Protein AF-A0A4Y2PRI9-F1 (afdb_monomer_lite)

Organism: Araneus ventricosus (NCBI:txid182803)

Secondary structure (DSSP, 8-state):
---HHHHHHHHHHHHHHHHHH-HHHHTS-EEE-----HHHHSHHHHHHHGGGTEEEPP-SS--TTT-HIIIIIHHHT-

InterPro domains:
  IPR036397 Ribonuclease H superfamily [G3DSA:3.30.420.10] (1-78)
  IPR052709 Transposase-Methyltransferase Hybrid [PTHR46060] (1-76)

Sequence (78 aa):
TINAERYCGTLTKLKSAIRHKRPGLLSREVLFLDDNARPNTARDAKERILPLRWERLDDPGYRPDLAPSDFNYFPASK

Radius of gyration: 13.29 Å; chains: 1; bounding box: 29×26×34 Å

Foldseek 3Di:
DQALVNVLVVVVVVLVVCCVPPVVCLVDAAEDEDACDPSCVPPSNVVSVVVSNHHYDDDPHGDLVPDCCRPPNVVVVD

pLDDT: mean 79.92, std 10.37, range [57.22, 95.19]

Structure (mmCIF, N/CA/C/O backbone):
data_AF-A0A4Y2PRI9-F1
#
_entry.id   AF-A0A4Y2PRI9-F1
#
loop_
_atom_site.group_PDB
_atom_site.id
_atom_site.type_symbol
_atom_site.label_atom_id
_atom_site.label_alt_id
_atom_site.label_comp_id
_atom_site.label_asym_id
_atom_site.label_entity_id
_atom_site.label_seq_id
_atom_site.pdbx_PDB_ins_code
_atom_site.Cartn_x
_atom_site.Cartn_y
_atom_site.Cartn_z
_atom_site.occupancy
_atom_site.B_iso_or_equiv
_atom_site.auth_seq_id
_atom_site.auth_comp_id
_atom_site.auth_asym_id
_atom_site.auth_atom_id
_atom_site.pdbx_PDB_model_num
ATOM 1 N N . THR A 1 1 ? 3.320 6.745 -16.921 1.00 73.00 1 THR A N 1
ATOM 2 C CA . THR A 1 1 ? 4.093 5.972 -15.925 1.00 73.00 1 THR A CA 1
ATOM 3 C C . THR A 1 1 ? 3.795 6.484 -14.528 1.00 73.00 1 THR A C 1
ATOM 5 O O . THR A 1 1 ? 3.758 7.697 -14.343 1.00 73.00 1 THR A O 1
ATOM 8 N N . ILE A 1 2 ? 3.512 5.601 -13.566 1.00 80.69 2 ILE A N 1
ATOM 9 C CA . ILE A 1 2 ? 3.367 5.955 -12.142 1.00 80.69 2 ILE A CA 1
ATOM 10 C C . ILE A 1 2 ? 4.768 5.900 -11.516 1.00 80.69 2 ILE A C 1
ATOM 12 O O . ILE A 1 2 ? 5.445 4.884 -11.636 1.00 80.69 2 ILE A O 1
ATOM 16 N N . ASN A 1 3 ? 5.218 6.990 -10.895 1.00 83.75 3 ASN A N 1
ATOM 17 C CA . ASN A 1 3 ? 6.450 7.021 -10.101 1.00 83.75 3 ASN A CA 1
ATOM 18 C C . ASN A 1 3 ? 6.122 6.866 -8.602 1.00 83.75 3 ASN A C 1
ATOM 20 O O . ASN A 1 3 ? 4.950 6.888 -8.217 1.00 83.75 3 ASN A 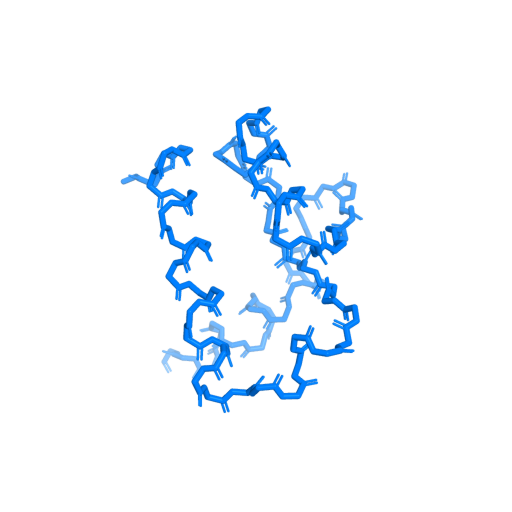O 1
ATOM 24 N N . ALA A 1 4 ? 7.147 6.724 -7.759 1.00 79.62 4 ALA A N 1
ATOM 25 C CA . ALA A 1 4 ? 6.970 6.519 -6.319 1.00 79.62 4 ALA A CA 1
ATOM 26 C C . ALA A 1 4 ? 6.170 7.655 -5.650 1.00 79.62 4 ALA A C 1
ATOM 28 O O . ALA A 1 4 ? 5.252 7.393 -4.876 1.00 79.62 4 ALA A O 1
ATOM 29 N N . GLU A 1 5 ? 6.441 8.916 -5.998 1.00 82.75 5 GLU A N 1
ATOM 30 C CA . GLU A 1 5 ? 5.723 10.075 -5.449 1.00 82.75 5 GLU A CA 1
ATOM 31 C C . GLU A 1 5 ? 4.219 10.025 -5.765 1.00 82.75 5 GLU A C 1
ATOM 33 O O . GLU A 1 5 ? 3.371 10.164 -4.876 1.00 82.75 5 GLU A O 1
ATOM 38 N N . ARG A 1 6 ? 3.870 9.763 -7.029 1.00 85.69 6 ARG A N 1
ATOM 39 C CA . ARG A 1 6 ? 2.476 9.669 -7.472 1.00 85.69 6 ARG A CA 1
ATOM 40 C C . ARG A 1 6 ? 1.771 8.452 -6.878 1.00 85.69 6 ARG A C 1
ATOM 42 O O . ARG A 1 6 ? 0.587 8.545 -6.543 1.00 85.69 6 ARG A O 1
ATOM 49 N N . TYR A 1 7 ? 2.485 7.338 -6.714 1.00 84.12 7 TYR A N 1
ATOM 50 C CA . TYR A 1 7 ? 1.977 6.161 -6.012 1.00 84.12 7 TYR A CA 1
ATOM 51 C C . TYR A 1 7 ? 1.618 6.504 -4.561 1.00 84.12 7 TYR A C 1
ATOM 53 O O . TYR A 1 7 ? 0.484 6.299 -4.130 1.00 84.12 7 TYR A O 1
ATOM 61 N N . CYS A 1 8 ? 2.518 7.178 -3.847 1.00 81.81 8 CYS A N 1
ATOM 62 C CA . CYS A 1 8 ? 2.284 7.614 -2.474 1.00 81.81 8 CYS A CA 1
ATOM 63 C C . CYS A 1 8 ? 1.096 8.577 -2.348 1.00 81.81 8 CYS A C 1
ATOM 65 O O . CYS A 1 8 ? 0.260 8.429 -1.457 1.00 81.81 8 CYS A O 1
ATOM 67 N N . GLY A 1 9 ? 0.973 9.537 -3.270 1.00 86.62 9 GLY A N 1
ATOM 68 C CA . GLY A 1 9 ? -0.196 10.418 -3.334 1.00 86.62 9 GLY A CA 1
ATOM 69 C C . GLY A 1 9 ? -1.509 9.650 -3.539 1.00 86.62 9 GLY A C 1
ATOM 70 O O . GLY A 1 9 ? -2.550 10.043 -3.009 1.00 86.62 9 GLY A O 1
ATOM 71 N N . THR A 1 10 ? -1.463 8.530 -4.263 1.00 88.88 10 THR A N 1
ATOM 72 C CA . THR A 1 10 ? -2.615 7.640 -4.469 1.00 88.88 10 THR A CA 1
ATOM 73 C C . THR A 1 10 ? -2.985 6.898 -3.183 1.00 88.88 10 THR A C 1
ATOM 75 O O . THR A 1 10 ? -4.163 6.879 -2.827 1.00 88.88 10 THR A O 1
ATOM 78 N N . LEU A 1 11 ? -2.008 6.386 -2.427 1.00 88.19 11 LEU A N 1
ATOM 79 C CA . LEU A 1 11 ? -2.250 5.725 -1.136 1.00 88.19 11 LEU A CA 1
ATOM 80 C C . LEU A 1 11 ? -2.879 6.671 -0.099 1.00 88.19 11 LEU A C 1
ATOM 82 O O . LEU A 1 11 ? -3.831 6.299 0.590 1.00 88.19 11 LEU A O 1
ATOM 86 N N . THR A 1 12 ? -2.431 7.929 -0.036 1.00 88.56 12 THR A N 1
ATOM 87 C CA . THR A 1 12 ? -3.041 8.944 0.843 1.00 88.56 12 THR A CA 1
ATOM 88 C C . THR A 1 12 ? -4.510 9.186 0.490 1.00 88.56 12 THR A C 1
ATOM 90 O O . THR A 1 12 ? -5.377 9.224 1.370 1.00 88.56 12 THR A O 1
ATOM 93 N N . LYS A 1 13 ? -4.818 9.308 -0.808 1.00 92.56 13 LYS A N 1
ATOM 94 C CA . LYS A 1 13 ? -6.201 9.455 -1.287 1.00 92.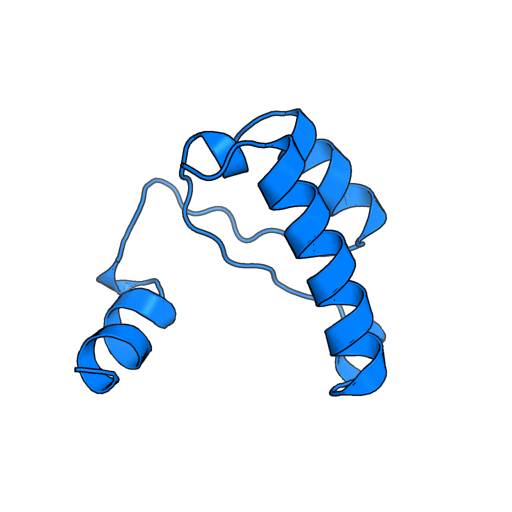56 13 LYS A CA 1
ATOM 95 C C . LYS A 1 13 ? -7.033 8.211 -0.979 1.00 92.56 13 LYS A C 1
ATOM 97 O O . LYS A 1 13 ? -8.175 8.351 -0.542 1.00 92.56 13 LYS A O 1
ATOM 102 N N . LEU A 1 14 ? -6.458 7.017 -1.137 1.00 92.12 14 LEU A N 1
ATOM 103 C CA . LEU A 1 14 ? -7.108 5.751 -0.806 1.00 92.12 14 LEU A CA 1
ATOM 104 C C . LEU A 1 14 ? -7.480 5.684 0.679 1.00 92.12 14 LEU A C 1
ATOM 106 O O . LEU A 1 14 ? -8.627 5.375 0.994 1.00 92.12 14 LEU A O 1
ATOM 110 N N . LYS A 1 15 ? -6.575 6.053 1.596 1.00 89.88 15 LYS A N 1
ATOM 111 C CA . LYS A 1 15 ? -6.878 6.094 3.038 1.00 89.88 15 LYS A CA 1
ATOM 112 C C . LYS A 1 15 ? -8.042 7.037 3.352 1.00 89.88 15 LYS A C 1
ATOM 114 O O . LYS A 1 15 ? -8.932 6.672 4.120 1.00 89.88 15 LYS A O 1
ATOM 119 N N . SER A 1 16 ? -8.080 8.214 2.722 1.00 92.31 16 SER A N 1
ATOM 120 C CA . SER A 1 16 ? -9.211 9.141 2.859 1.00 92.31 16 SER A CA 1
ATOM 121 C C . SER A 1 16 ? -10.516 8.524 2.338 1.00 92.31 16 SER A C 1
ATOM 123 O O . SER A 1 16 ? -11.531 8.533 3.032 1.00 92.31 16 SER A O 1
ATOM 125 N N . ALA A 1 17 ? -10.488 7.906 1.155 1.00 94.75 17 ALA A N 1
ATOM 126 C CA . ALA A 1 17 ? -11.659 7.257 0.574 1.00 94.75 17 ALA A CA 1
ATOM 127 C C . ALA A 1 17 ? -12.178 6.096 1.439 1.00 94.75 17 ALA A C 1
ATOM 129 O O . ALA A 1 17 ? -13.388 5.970 1.616 1.00 94.75 17 ALA A O 1
ATOM 130 N N . ILE A 1 18 ? -11.287 5.284 2.020 1.00 92.19 18 ILE A N 1
ATOM 131 C CA . ILE A 1 18 ? -11.661 4.222 2.962 1.00 92.19 18 ILE A CA 1
ATOM 132 C C . ILE A 1 18 ? -12.326 4.827 4.198 1.00 92.19 18 ILE A C 1
ATOM 134 O O . ILE A 1 18 ? -13.382 4.348 4.593 1.00 92.19 18 ILE A O 1
ATOM 138 N N . ARG A 1 19 ? -11.782 5.907 4.771 1.00 91.38 19 ARG A N 1
ATOM 139 C CA . ARG A 1 19 ? -12.389 6.576 5.933 1.00 91.38 19 ARG A CA 1
ATOM 140 C C . ARG A 1 19 ? -13.842 6.984 5.679 1.00 91.38 19 ARG A C 1
ATOM 142 O O . ARG A 1 19 ? -14.666 6.855 6.574 1.00 91.38 19 ARG A O 1
ATOM 149 N N . HIS A 1 20 ? -14.154 7.448 4.470 1.00 94.00 20 HIS A N 1
ATOM 150 C CA . HIS A 1 20 ? -15.508 7.871 4.109 1.00 94.00 20 HIS A CA 1
ATOM 151 C C . HIS A 1 20 ? -16.424 6.708 3.706 1.00 94.00 20 HIS A C 1
ATOM 153 O O . HIS A 1 20 ? -17.584 6.687 4.099 1.00 94.00 20 HIS A O 1
ATOM 159 N N . LYS A 1 21 ? -15.927 5.746 2.919 1.00 95.19 21 LYS A N 1
ATOM 160 C CA . LYS A 1 21 ? -16.755 4.672 2.341 1.00 95.19 21 LYS A CA 1
ATOM 161 C C . LYS A 1 21 ? -16.825 3.413 3.205 1.00 95.19 21 LYS A C 1
ATOM 163 O O . LYS A 1 21 ? -17.778 2.652 3.097 1.00 95.19 21 LYS A O 1
ATOM 168 N N . ARG A 1 22 ? -15.788 3.150 4.002 1.00 92.50 22 ARG A N 1
ATOM 169 C CA . ARG A 1 22 ? -15.605 1.937 4.816 1.00 92.50 22 ARG A CA 1
ATOM 170 C C . ARG A 1 22 ? -14.906 2.270 6.146 1.00 92.50 22 ARG A C 1
ATOM 172 O O . ARG A 1 22 ? -13.817 1.755 6.401 1.00 92.50 22 ARG A O 1
ATOM 179 N N . PRO A 1 23 ? -15.503 3.116 7.008 1.00 87.00 23 PRO A N 1
ATOM 180 C CA . PRO A 1 23 ? -14.859 3.581 8.241 1.00 87.00 23 PRO A CA 1
ATOM 181 C C . PRO A 1 23 ? -14.418 2.436 9.168 1.00 87.00 23 PRO A C 1
ATOM 183 O O . PRO A 1 23 ? -13.328 2.498 9.731 1.00 87.00 23 PRO A O 1
ATOM 186 N N . GLY A 1 24 ? -15.199 1.351 9.254 1.00 89.81 24 GLY A N 1
ATOM 187 C CA . GLY A 1 24 ? -14.868 0.170 10.066 1.00 89.81 24 GLY A CA 1
ATOM 188 C C . GLY A 1 24 ? -13.675 -0.657 9.564 1.00 89.81 24 GLY A C 1
ATOM 189 O O . GLY A 1 24 ? -13.205 -1.543 10.272 1.00 89.81 24 GLY A O 1
ATOM 190 N N . LEU A 1 25 ? -13.164 -0.382 8.358 1.00 88.25 25 LEU A N 1
ATOM 191 C CA . LEU A 1 25 ? -11.953 -1.030 7.854 1.00 88.25 25 LEU A CA 1
ATOM 192 C C . LEU A 1 25 ? -10.696 -0.454 8.517 1.00 88.25 25 LEU A C 1
ATOM 194 O O . LEU A 1 25 ? -9.749 -1.188 8.744 1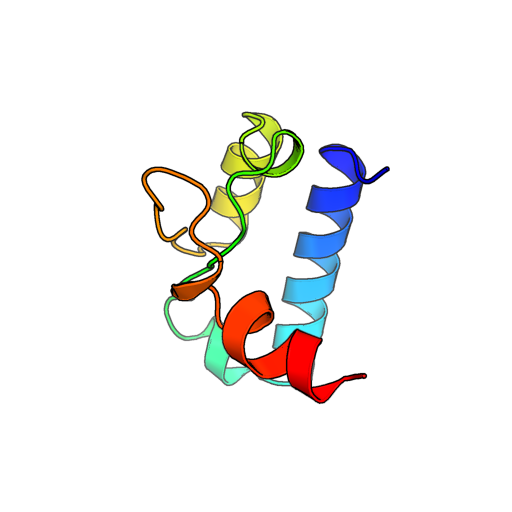.00 88.25 25 LEU A O 1
ATOM 198 N N . LEU A 1 26 ? -10.697 0.841 8.861 1.00 84.94 26 LEU A N 1
ATOM 199 C CA . LEU A 1 26 ? -9.549 1.501 9.500 1.00 84.94 26 LEU A CA 1
ATOM 200 C C . LEU A 1 26 ? -9.450 1.230 11.003 1.00 84.94 26 LEU A C 1
ATOM 202 O O . LEU A 1 26 ? -8.405 1.487 11.591 1.00 84.94 26 LEU A O 1
ATOM 206 N N . SER A 1 27 ? -10.525 0.747 11.630 1.00 84.69 27 SER A N 1
ATOM 207 C CA . SER A 1 27 ? -10.489 0.275 13.018 1.00 84.69 27 SER A CA 1
ATOM 208 C C . SER A 1 27 ? -9.945 -1.151 13.139 1.00 84.69 27 SER A C 1
ATOM 210 O O . SER A 1 27 ? -9.804 -1.653 14.249 1.00 84.69 27 SER A O 1
ATOM 212 N N . ARG A 1 28 ? -9.684 -1.819 12.010 1.00 82.81 28 ARG A N 1
ATOM 213 C CA . ARG A 1 28 ? -9.049 -3.135 11.925 1.00 82.81 28 ARG A CA 1
ATOM 214 C C . ARG A 1 28 ? -7.677 -2.982 11.275 1.00 82.81 28 ARG A C 1
ATOM 216 O O . ARG A 1 28 ? -7.399 -1.978 10.620 1.00 82.81 28 ARG A O 1
ATOM 223 N N . GLU A 1 29 ? -6.832 -3.985 11.450 1.00 84.44 29 GLU A N 1
ATOM 224 C CA . GLU A 1 29 ? -5.591 -4.085 10.692 1.00 84.44 29 GLU A CA 1
ATOM 225 C C . GLU A 1 29 ? -5.910 -4.270 9.204 1.00 84.44 29 GLU A C 1
ATOM 227 O O . GLU A 1 29 ? -6.782 -5.059 8.827 1.00 84.44 29 GLU A O 1
ATOM 232 N N . VAL A 1 30 ? -5.256 -3.477 8.357 1.00 87.38 30 VAL A N 1
ATOM 233 C CA . VAL A 1 30 ? -5.461 -3.513 6.908 1.00 87.38 30 VAL A CA 1
ATOM 234 C C . VAL A 1 30 ? -4.302 -4.274 6.294 1.00 87.38 30 VAL A C 1
ATOM 236 O O . VAL A 1 30 ? -3.185 -3.761 6.272 1.00 87.38 30 VAL A O 1
ATOM 239 N N . LEU A 1 31 ? -4.600 -5.453 5.752 1.00 87.81 31 LEU A N 1
ATOM 240 C CA . LEU A 1 31 ? -3.693 -6.181 4.872 1.00 87.81 31 LEU A CA 1
ATOM 241 C C . LEU A 1 31 ? -3.736 -5.537 3.483 1.00 87.81 31 LEU A C 1
ATOM 243 O O . LEU A 1 31 ? -4.780 -5.511 2.824 1.00 87.81 31 LEU A O 1
ATOM 247 N N . PHE A 1 32 ? -2.612 -4.977 3.060 1.00 86.62 32 PHE A N 1
ATOM 248 C CA . PHE A 1 32 ? -2.451 -4.296 1.787 1.00 86.62 32 PHE A CA 1
ATOM 249 C C . PHE A 1 32 ? -1.649 -5.172 0.825 1.00 86.62 32 PHE A C 1
ATOM 251 O O . PHE A 1 32 ? -0.479 -5.466 1.066 1.00 86.62 32 PHE A O 1
ATOM 258 N N . LEU A 1 33 ? -2.296 -5.573 -0.268 1.00 84.69 33 LEU A N 1
ATOM 259 C CA . LEU A 1 33 ? -1.687 -6.318 -1.363 1.00 84.69 33 LEU A CA 1
ATOM 260 C C . LEU A 1 33 ? -1.505 -5.377 -2.555 1.00 84.69 33 LEU A C 1
ATOM 262 O O . LEU A 1 33 ? -2.478 -4.805 -3.054 1.00 84.69 33 LEU A O 1
ATOM 266 N N . ASP A 1 34 ? -0.269 -5.233 -3.008 1.00 81.88 34 ASP A N 1
ATOM 267 C CA . ASP A 1 34 ? 0.090 -4.573 -4.257 1.00 81.88 34 ASP A CA 1
ATOM 268 C C . ASP A 1 34 ? 1.031 -5.465 -5.0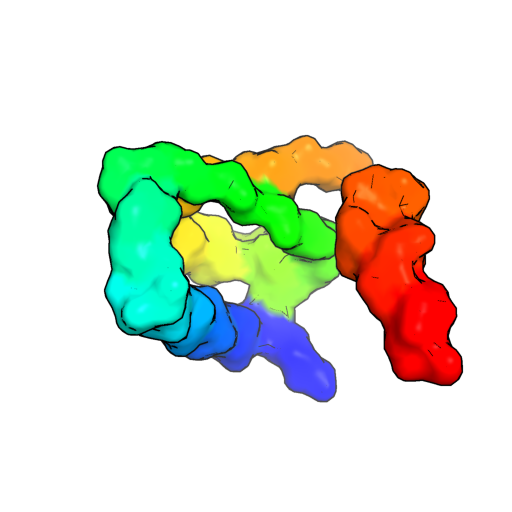69 1.00 81.88 34 ASP A C 1
ATOM 270 O O . ASP A 1 34 ? 1.610 -6.421 -4.553 1.00 81.88 34 ASP A O 1
ATOM 274 N N . ASP A 1 35 ? 1.170 -5.173 -6.362 1.00 74.62 35 ASP A N 1
ATOM 275 C CA . ASP A 1 35 ? 2.219 -5.812 -7.143 1.00 74.62 35 ASP A CA 1
ATOM 276 C C . ASP A 1 35 ? 3.596 -5.314 -6.664 1.00 74.62 35 ASP A C 1
ATOM 278 O O . ASP A 1 35 ? 3.775 -4.180 -6.205 1.00 74.62 35 ASP A O 1
ATOM 282 N N . ASN A 1 36 ? 4.617 -6.159 -6.768 1.00 69.31 36 ASN A N 1
ATOM 283 C CA . ASN A 1 36 ? 5.982 -5.770 -6.421 1.00 69.31 36 ASN A CA 1
ATOM 284 C C . ASN A 1 36 ? 6.646 -4.931 -7.539 1.00 69.31 36 ASN A C 1
ATOM 286 O O . ASN A 1 36 ? 7.844 -5.062 -7.801 1.00 69.31 36 ASN A O 1
ATOM 290 N N . ALA A 1 37 ? 5.883 -4.099 -8.259 1.00 68.75 37 ALA A N 1
ATOM 291 C CA . ALA A 1 37 ? 6.442 -3.247 -9.298 1.00 68.75 37 ALA A CA 1
ATOM 292 C C . ALA A 1 37 ? 7.422 -2.226 -8.700 1.00 68.75 37 ALA A C 1
ATOM 294 O O . ALA A 1 37 ? 7.250 -1.732 -7.588 1.00 68.75 37 ALA A O 1
ATOM 295 N N . ARG A 1 38 ? 8.438 -1.839 -9.481 1.00 63.94 38 ARG A N 1
ATOM 296 C CA . ARG A 1 38 ? 9.525 -0.928 -9.063 1.00 63.94 38 ARG A CA 1
ATOM 297 C C . ARG A 1 38 ? 9.094 0.335 -8.282 1.00 63.94 38 ARG A C 1
ATOM 299 O O . ARG A 1 38 ? 9.783 0.654 -7.314 1.00 63.94 38 ARG A O 1
ATOM 306 N N . PRO A 1 39 ? 8.017 1.074 -8.634 1.00 60.12 39 PRO A N 1
ATOM 307 C CA . PRO A 1 39 ? 7.577 2.220 -7.827 1.00 60.12 39 PRO A CA 1
ATOM 308 C C . PRO A 1 39 ? 7.009 1.835 -6.448 1.00 60.12 39 PRO A C 1
ATOM 310 O O . PRO A 1 39 ? 7.039 2.666 -5.543 1.00 60.12 39 PRO A O 1
ATOM 313 N N . ASN A 1 40 ? 6.555 0.592 -6.271 1.00 57.22 40 ASN A N 1
ATOM 314 C CA . ASN A 1 40 ? 5.978 0.062 -5.034 1.00 57.22 40 ASN A CA 1
ATOM 315 C C . ASN A 1 40 ? 7.060 -0.523 -4.114 1.00 57.22 40 ASN A C 1
ATOM 317 O O . ASN A 1 40 ? 6.909 -0.533 -2.892 1.00 57.22 40 ASN A O 1
ATOM 321 N N . THR A 1 41 ? 8.167 -1.016 -4.677 1.00 58.50 41 THR A N 1
ATOM 322 C CA . THR A 1 41 ? 9.325 -1.521 -3.915 1.00 58.50 41 THR A CA 1
ATOM 323 C C . THR A 1 41 ? 10.316 -0.429 -3.520 1.00 58.50 41 THR A C 1
ATOM 325 O O . THR A 1 41 ? 11.216 -0.689 -2.719 1.00 58.50 41 THR A O 1
ATOM 328 N N . ALA A 1 42 ? 10.171 0.786 -4.062 1.00 61.31 42 ALA A N 1
ATOM 329 C CA . ALA A 1 42 ? 10.989 1.927 -3.676 1.00 61.31 42 ALA A CA 1
ATOM 330 C C . ALA A 1 42 ? 10.911 2.140 -2.156 1.00 61.31 42 ALA A C 1
ATOM 332 O O . ALA A 1 42 ? 9.831 2.077 -1.563 1.00 61.31 42 ALA A O 1
ATOM 333 N N . ARG A 1 43 ? 12.062 2.401 -1.528 1.00 60.56 43 ARG A N 1
ATOM 334 C CA . ARG A 1 43 ? 12.171 2.648 -0.082 1.00 60.56 43 ARG A CA 1
ATOM 335 C C . ARG A 1 43 ? 11.143 3.683 0.390 1.00 60.56 43 ARG A C 1
ATOM 337 O O . ARG A 1 43 ? 10.452 3.445 1.373 1.00 60.56 43 ARG A O 1
ATOM 344 N N . ASP A 1 44 ? 10.948 4.734 -0.403 1.00 60.25 44 ASP A N 1
ATOM 345 C CA . ASP A 1 44 ? 9.990 5.813 -0.155 1.00 60.25 44 ASP A CA 1
ATOM 346 C C . ASP A 1 44 ? 8.531 5.328 -0.051 1.00 60.25 44 ASP A C 1
ATOM 348 O O . ASP A 1 44 ? 7.751 5.873 0.729 1.00 60.25 44 ASP A O 1
ATOM 352 N N . ALA A 1 45 ? 8.145 4.297 -0.811 1.00 60.59 45 ALA A N 1
ATOM 353 C CA . ALA A 1 45 ? 6.804 3.718 -0.745 1.00 60.59 45 ALA A CA 1
ATOM 354 C C . ALA A 1 45 ? 6.625 2.877 0.528 1.00 60.59 45 ALA A C 1
ATOM 356 O O . ALA A 1 45 ? 5.609 3.011 1.211 1.00 60.59 45 ALA A O 1
ATOM 357 N N . LYS A 1 46 ? 7.635 2.077 0.905 1.00 65.12 46 LYS A N 1
ATOM 358 C CA . LYS A 1 46 ? 7.633 1.322 2.173 1.00 65.12 46 LYS A CA 1
ATOM 359 C C . LYS A 1 46 ? 7.579 2.261 3.383 1.00 65.12 46 LYS A C 1
ATOM 361 O O . LYS A 1 46 ? 6.746 2.073 4.266 1.00 65.12 46 LYS A O 1
ATOM 366 N N . GLU A 1 47 ? 8.389 3.319 3.383 1.00 66.75 47 GLU A N 1
ATOM 367 C CA . GLU A 1 47 ? 8.412 4.339 4.442 1.00 66.75 47 GLU A CA 1
ATOM 368 C C . GLU A 1 47 ? 7.082 5.088 4.580 1.00 66.75 47 GLU A C 1
ATOM 370 O O . GLU A 1 47 ? 6.728 5.527 5.672 1.00 66.75 47 GLU A O 1
ATOM 375 N N . ARG A 1 48 ? 6.307 5.207 3.495 1.00 67.62 48 ARG A N 1
ATOM 376 C CA . ARG A 1 48 ? 5.011 5.900 3.499 1.00 67.62 48 ARG A CA 1
ATOM 377 C C . ARG A 1 48 ? 3.810 4.997 3.776 1.00 67.62 48 ARG A C 1
ATOM 379 O O . ARG A 1 48 ? 2.771 5.527 4.166 1.00 67.62 48 ARG A O 1
ATOM 386 N N . ILE A 1 49 ? 3.942 3.673 3.666 1.00 69.56 49 ILE A N 1
ATOM 387 C CA . ILE A 1 49 ? 2.935 2.713 4.157 1.00 69.56 49 ILE A CA 1
ATOM 388 C C . ILE A 1 49 ? 2.972 2.617 5.690 1.00 69.56 49 ILE A C 1
ATOM 390 O O . ILE A 1 49 ? 1.916 2.502 6.315 1.00 69.56 49 ILE A O 1
ATOM 394 N N . LEU A 1 50 ? 4.145 2.775 6.316 1.00 69.62 50 LEU A N 1
ATOM 395 C CA . LEU A 1 50 ? 4.296 2.745 7.779 1.00 69.62 50 LEU A CA 1
ATOM 396 C C . LEU A 1 50 ? 3.334 3.721 8.512 1.00 69.62 50 LEU A C 1
ATOM 398 O O . LEU A 1 50 ? 2.588 3.272 9.386 1.00 69.62 50 LEU A O 1
ATOM 402 N N . PRO A 1 51 ? 3.222 5.017 8.134 1.00 76.75 51 PRO A N 1
ATOM 403 C CA . PRO A 1 51 ? 2.223 5.938 8.693 1.00 76.75 51 PRO A CA 1
ATOM 404 C C . PRO A 1 51 ? 0.762 5.537 8.454 1.00 76.75 51 PRO A C 1
ATOM 406 O O . PRO A 1 51 ? -0.147 6.016 9.144 1.00 76.75 51 PRO A O 1
ATOM 409 N N . LEU A 1 52 ? 0.490 4.704 7.446 1.00 80.06 52 LEU A N 1
ATOM 410 C CA . LEU A 1 52 ? -0.866 4.249 7.163 1.00 80.06 52 LEU A CA 1
ATOM 411 C C . LEU A 1 52 ? -1.331 3.205 8.183 1.00 80.06 52 LEU A C 1
ATOM 413 O O . LEU A 1 52 ? -2.544 3.134 8.392 1.00 80.06 52 LEU A O 1
ATOM 417 N N . ARG A 1 53 ? -0.389 2.541 8.882 1.00 82.31 53 ARG A N 1
ATOM 418 C CA . ARG A 1 53 ? -0.597 1.368 9.752 1.00 82.31 53 ARG A CA 1
ATOM 419 C C . ARG A 1 53 ? -1.238 0.198 9.005 1.00 82.31 53 ARG A C 1
ATOM 421 O O . ARG A 1 53 ? -2.118 -0.475 9.530 1.00 82.31 53 ARG A O 1
ATOM 428 N N . TRP A 1 54 ? -0.857 0.034 7.744 1.00 86.88 54 TRP A N 1
ATOM 429 C CA . TRP A 1 54 ? -1.276 -1.096 6.926 1.00 86.88 54 TRP A CA 1
ATOM 430 C C . TRP A 1 54 ? -0.132 -2.100 6.889 1.00 86.88 54 TRP A C 1
ATOM 432 O O . TRP A 1 54 ? 1.019 -1.711 6.682 1.00 86.88 54 TRP A O 1
ATOM 442 N N . GLU A 1 55 ? -0.452 -3.367 7.099 1.00 85.38 55 GLU A N 1
ATOM 443 C CA . GLU A 1 55 ? 0.493 -4.460 6.933 1.00 85.38 55 GLU A CA 1
ATOM 444 C C . GLU A 1 55 ? 0.543 -4.802 5.446 1.00 85.38 55 GLU A C 1
ATOM 446 O O . GLU A 1 55 ? -0.482 -5.072 4.820 1.00 85.38 55 GLU A O 1
ATOM 451 N N . ARG A 1 56 ? 1.732 -4.725 4.850 1.00 82.62 56 ARG A N 1
ATOM 452 C CA . ARG A 1 56 ? 1.915 -5.098 3.450 1.00 82.62 56 ARG A CA 1
ATOM 453 C C . ARG A 1 56 ? 2.111 -6.604 3.371 1.00 82.62 56 ARG A C 1
ATOM 455 O O . ARG A 1 56 ? 2.985 -7.131 4.050 1.00 82.62 56 ARG A O 1
ATOM 462 N N . LEU A 1 57 ? 1.336 -7.268 2.521 1.00 81.62 57 LEU A N 1
ATOM 463 C CA . LEU A 1 57 ? 1.540 -8.684 2.254 1.00 81.62 57 LEU A CA 1
ATOM 464 C C . LEU A 1 57 ? 2.740 -8.838 1.312 1.00 81.62 57 LEU A C 1
ATOM 466 O O . LEU A 1 57 ? 2.710 -8.337 0.187 1.00 81.62 57 LEU A O 1
ATOM 470 N N . ASP A 1 58 ? 3.804 -9.486 1.783 1.00 72.38 58 ASP A N 1
ATOM 471 C CA . ASP A 1 58 ? 4.979 -9.767 0.958 1.00 72.38 58 ASP A CA 1
ATOM 472 C C . ASP A 1 58 ? 4.660 -10.881 -0.055 1.00 72.38 58 ASP A C 1
ATOM 474 O O . ASP A 1 58 ? 4.270 -11.986 0.324 1.00 72.38 58 ASP A O 1
ATOM 478 N N . ASP A 1 59 ? 4.867 -10.603 -1.346 1.00 66.06 59 ASP A N 1
ATOM 479 C CA . ASP A 1 59 ? 4.787 -11.595 -2.425 1.00 66.06 59 ASP A CA 1
ATOM 480 C C . ASP A 1 59 ? 6.196 -11.840 -3.009 1.00 66.06 59 ASP A C 1
ATOM 482 O O . ASP A 1 59 ? 6.829 -10.890 -3.492 1.00 66.06 59 ASP A O 1
ATOM 486 N N . PRO A 1 60 ? 6.734 -13.079 -2.974 1.00 62.00 60 PRO A N 1
ATOM 487 C CA . PRO A 1 60 ? 8.094 -13.407 -3.433 1.00 62.00 60 PRO A CA 1
ATOM 488 C C . PRO A 1 60 ? 8.360 -13.244 -4.948 1.00 62.00 60 PRO A C 1
ATOM 490 O O . PRO A 1 60 ? 9.402 -13.662 -5.447 1.00 62.00 60 PRO A O 1
ATOM 493 N N . GLY A 1 61 ? 7.467 -12.610 -5.696 1.00 69.38 61 GLY A N 1
ATOM 494 C CA . GLY A 1 61 ? 7.595 -12.277 -7.114 1.00 69.38 61 GLY A CA 1
ATOM 495 C C . GLY A 1 61 ? 6.204 -12.004 -7.666 1.00 69.38 61 GLY A C 1
ATOM 496 O O . GLY A 1 61 ? 5.250 -12.526 -7.121 1.00 69.38 61 GLY A O 1
ATOM 497 N N . TYR A 1 62 ? 6.051 -11.192 -8.712 1.00 73.25 62 TYR A N 1
ATOM 498 C CA . TYR A 1 62 ? 4.712 -10.891 -9.233 1.00 73.25 62 TYR A CA 1
ATOM 499 C C . TYR A 1 62 ? 3.994 -12.169 -9.704 1.00 73.25 62 TYR A C 1
ATOM 501 O O . TYR A 1 62 ? 4.427 -12.791 -10.678 1.00 73.25 62 TYR A O 1
ATOM 509 N N . ARG A 1 63 ? 2.908 -12.545 -9.013 1.00 79.88 63 ARG 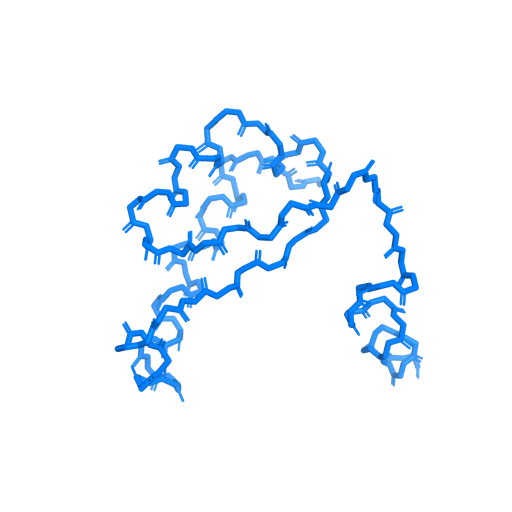A N 1
ATOM 510 C CA . ARG A 1 63 ? 2.055 -13.695 -9.350 1.00 79.88 63 ARG A CA 1
ATOM 511 C C . ARG A 1 63 ? 0.628 -13.249 -9.695 1.00 79.88 63 ARG A C 1
ATOM 513 O O . ARG A 1 63 ? -0.187 -13.046 -8.794 1.00 79.88 63 ARG A O 1
ATOM 520 N N . PRO A 1 64 ? 0.295 -13.093 -10.988 1.00 79.81 64 PRO A N 1
ATOM 521 C CA . PRO A 1 64 ? -1.019 -12.597 -11.404 1.00 79.81 64 PRO A CA 1
ATOM 522 C C . PRO A 1 64 ? -2.165 -13.562 -11.055 1.00 79.81 64 PRO A C 1
ATOM 524 O O . PRO A 1 64 ? -3.293 -13.137 -10.834 1.00 79.81 64 PRO A O 1
ATOM 527 N N . ASP A 1 65 ? -1.886 -14.859 -10.950 1.00 84.19 65 ASP A N 1
ATOM 528 C CA . ASP A 1 65 ? -2.829 -15.879 -10.482 1.00 84.19 65 ASP A CA 1
ATOM 529 C C . ASP A 1 65 ? -3.195 -15.727 -8.996 1.00 84.19 65 ASP A C 1
ATOM 531 O O . ASP A 1 65 ? -4.262 -16.174 -8.581 1.00 84.19 65 ASP A O 1
ATOM 535 N N . LEU A 1 66 ? -2.349 -15.060 -8.203 1.00 81.44 66 LEU A N 1
ATOM 536 C CA . LEU A 1 66 ? -2.604 -14.776 -6.789 1.00 81.44 66 LEU A CA 1
ATOM 537 C C . LEU A 1 66 ? -3.200 -13.385 -6.547 1.00 81.44 66 LEU A C 1
ATOM 539 O O . LEU A 1 66 ? -3.730 -13.131 -5.465 1.00 81.44 66 LEU A O 1
ATOM 543 N N . ALA A 1 67 ? -3.142 -12.484 -7.528 1.00 85.12 67 ALA A N 1
ATOM 544 C CA . ALA A 1 67 ? -3.650 -11.125 -7.405 1.00 85.12 67 ALA A CA 1
ATOM 545 C C . ALA A 1 67 ? -5.137 -11.052 -7.809 1.00 85.12 67 ALA A C 1
ATOM 547 O O . ALA A 1 67 ? -5.453 -11.183 -8.993 1.00 85.12 67 ALA A O 1
ATOM 548 N N . PRO A 1 68 ? -6.077 -10.757 -6.885 1.00 85.94 68 PRO A N 1
ATOM 549 C CA . PRO A 1 68 ? -7.510 -10.688 -7.206 1.00 85.94 68 PRO A CA 1
ATOM 550 C C . PRO A 1 68 ? -7.855 -9.686 -8.307 1.00 85.94 68 PRO A C 1
ATOM 552 O O . PRO A 1 68 ? -8.817 -9.876 -9.054 1.00 85.94 68 PRO A O 1
ATOM 555 N N . SER A 1 69 ? -7.058 -8.626 -8.428 1.00 86.25 69 SER A N 1
ATOM 556 C CA . SER A 1 69 ? -7.164 -7.672 -9.527 1.00 86.25 69 SER A CA 1
ATOM 557 C C . SER A 1 69 ? -6.945 -8.351 -10.883 1.00 86.25 69 SER A C 1
ATOM 559 O O . SER A 1 69 ? -7.746 -8.141 -11.789 1.00 86.25 69 SER A O 1
ATOM 561 N N . ASP A 1 70 ? -5.924 -9.203 -11.005 1.00 86.56 70 ASP A N 1
ATOM 562 C CA . ASP A 1 70 ? -5.488 -9.813 -12.265 1.00 86.56 70 ASP A CA 1
ATOM 563 C C . ASP A 1 70 ? -6.287 -11.060 -12.652 1.00 86.56 70 ASP A C 1
ATOM 565 O O . ASP A 1 70 ? -6.613 -11.216 -13.828 1.00 86.56 70 ASP A O 1
ATOM 569 N N . PHE A 1 71 ? -6.660 -11.922 -11.698 1.00 86.25 71 PHE A N 1
ATOM 570 C CA . PHE A 1 71 ? -7.420 -13.139 -12.022 1.00 86.25 71 PHE A CA 1
ATOM 571 C C . PHE A 1 71 ? -8.942 -12.937 -12.066 1.00 86.25 71 PHE A C 1
ATOM 573 O O . PHE A 1 71 ? -9.627 -13.693 -12.752 1.00 86.25 71 PHE A O 1
ATOM 580 N N . ASN A 1 72 ? -9.495 -11.945 -11.353 1.00 86.38 72 ASN A N 1
ATOM 581 C CA . ASN A 1 72 ? -10.948 -11.753 -11.250 1.00 86.38 72 ASN A CA 1
ATOM 582 C C . ASN A 1 72 ? -11.420 -10.420 -11.839 1.00 86.38 72 ASN A C 1
ATOM 584 O O . ASN A 1 72 ? -12.343 -10.398 -12.650 1.00 86.38 72 ASN A O 1
ATOM 588 N N . TYR A 1 73 ? -10.806 -9.299 -11.453 1.00 86.62 73 TYR A N 1
ATOM 589 C CA . TYR A 1 73 ? -11.363 -7.982 -11.779 1.00 86.62 73 TYR A CA 1
ATOM 590 C C . TYR A 1 73 ? -11.065 -7.539 -13.219 1.00 86.62 73 TYR A C 1
ATOM 592 O O . TYR A 1 73 ? -11.982 -7.190 -13.962 1.00 86.62 73 TYR A O 1
ATOM 600 N N . PHE A 1 74 ? -9.800 -7.571 -13.644 1.00 86.75 74 PHE A N 1
ATOM 601 C CA . PHE A 1 74 ? -9.406 -7.129 -14.983 1.00 86.75 74 PHE A CA 1
ATOM 602 C C . PHE A 1 74 ? -9.969 -8.001 -16.113 1.00 86.75 74 PHE A C 1
ATOM 604 O O . PHE A 1 74 ? -10.438 -7.426 -17.100 1.00 86.75 74 PHE A O 1
ATOM 611 N N . PRO A 1 75 ? -10.009 -9.346 -16.006 1.00 88.50 75 PRO A N 1
ATOM 612 C CA . PRO A 1 75 ? -10.635 -10.184 -17.026 1.00 88.50 75 PRO A CA 1
ATOM 613 C C . PRO A 1 75 ? -12.137 -9.920 -17.175 1.00 88.50 75 PRO A C 1
ATOM 615 O O . PRO A 1 75 ? -12.632 -9.928 -18.296 1.00 88.50 75 PRO A O 1
ATOM 618 N N . ALA A 1 76 ? -12.842 -9.642 -16.071 1.00 82.81 76 ALA A N 1
ATOM 619 C CA . ALA A 1 76 ? -14.276 -9.345 -16.068 1.00 82.81 76 ALA A CA 1
ATOM 620 C C . ALA A 1 76 ? -14.617 -7.914 -16.525 1.00 82.81 76 ALA A C 1
ATOM 622 O O . ALA A 1 76 ? -15.773 -7.617 -16.805 1.00 82.81 76 ALA A O 1
ATOM 623 N N . SER A 1 77 ? -13.626 -7.020 -16.583 1.00 75.56 77 SER A N 1
ATOM 624 C CA . SER A 1 77 ? -13.793 -5.629 -17.029 1.00 75.56 77 SER A CA 1
ATOM 625 C C . SER A 1 77 ? -13.604 -5.414 -18.538 1.00 75.56 77 SER A C 1
ATOM 627 O O . SER A 1 77 ? -13.528 -4.264 -18.974 1.00 75.56 77 SER A O 1
ATOM 629 N N . LYS A 1 78 ? -13.480 -6.498 -19.311 1.00 58.56 78 LYS A N 1
ATOM 630 C CA . LYS A 1 78 ? -13.342 -6.468 -20.773 1.00 58.56 78 LYS A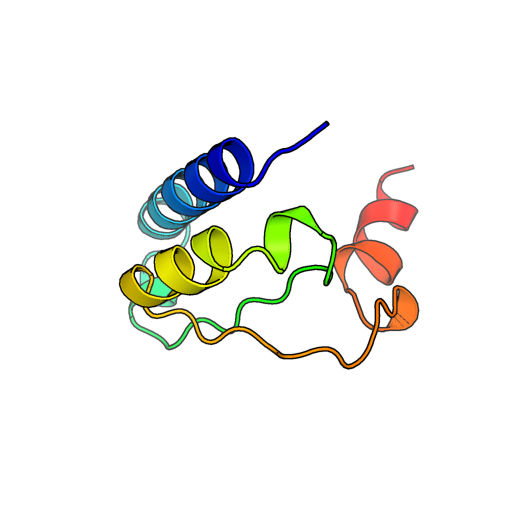 CA 1
ATOM 631 C C . LYS A 1 78 ? -14.686 -6.442 -21.487 1.00 58.56 78 LYS A C 1
ATOM 633 O O . LYS A 1 78 ? -15.630 -7.090 -20.988 1.00 58.56 78 LYS A O 1
#